Protein AF-A0A968MSL9-F1 (afdb_monomer_lite)

Secondary structure (DSSP, 8-state):
--TTHHHHHHHHHHHHS-----------------------SPPPEEE-TTS--EEESS----TT---HHHHHHHHHH-

Foldseek 3Di:
DDPVVVVVVVVVVAVVVDDDDPDDDDPPPPPPPPPPPVDPLDFDWDDPPPPRDIDGPDDDDCPPPPDVVVVVVRVVSD

Radius of gyration: 22.12 Å; chains: 1; bounding box: 38×30×58 Å

Sequence (78 aa):
MNTNDRRKFLKTGLLAAGIIPVIGSELKSSGPLTTIKKADNDFVYRTLGKTGLKVPVISMGAGDTTNPKLVEAAWTRA

Structure (mmCIF, N/CA/C/O backbone):
data_AF-A0A968MSL9-F1
#
_entry.id   AF-A0A968MSL9-F1
#
loop_
_atom_site.group_PDB
_atom_site.id
_atom_site.type_symbol
_atom_site.label_atom_id
_atom_site.label_alt_id
_atom_site.label_comp_id
_atom_site.label_asym_id
_atom_site.label_entity_id
_atom_site.label_seq_id
_atom_site.pdbx_PDB_ins_code
_atom_site.Cartn_x
_atom_site.Cartn_y
_atom_site.Cartn_z
_atom_site.occupancy
_atom_site.B_iso_or_equiv
_atom_site.auth_seq_id
_atom_site.auth_comp_id
_atom_site.auth_asym_id
_atom_site.auth_atom_id
_atom_site.pdbx_PDB_model_num
ATOM 1 N N . MET A 1 1 ? 25.037 2.215 25.219 1.00 44.03 1 MET A N 1
ATOM 2 C CA . MET A 1 1 ? 23.701 2.523 25.784 1.00 44.03 1 MET A CA 1
ATOM 3 C C . MET A 1 1 ? 22.920 1.226 25.913 1.00 44.03 1 MET A C 1
ATOM 5 O O . MET A 1 1 ? 22.621 0.599 24.903 1.00 44.03 1 MET A O 1
ATOM 9 N N . ASN A 1 2 ? 22.693 0.775 27.147 1.00 50.97 2 ASN A N 1
ATOM 10 C CA . ASN A 1 2 ? 22.150 -0.549 27.444 1.00 50.97 2 ASN A CA 1
ATOM 11 C C . ASN A 1 2 ? 20.652 -0.625 27.102 1.00 50.97 2 ASN A C 1
ATOM 13 O O . ASN A 1 2 ? 19.847 0.210 27.503 1.00 50.97 2 ASN A O 1
ATOM 17 N N . THR A 1 3 ? 20.245 -1.665 26.375 1.00 61.53 3 THR A N 1
ATOM 18 C CA . THR A 1 3 ? 18.842 -1.925 25.985 1.00 61.53 3 THR A CA 1
ATOM 19 C C . THR A 1 3 ? 17.928 -2.252 27.177 1.00 61.53 3 THR A C 1
ATOM 21 O O . THR A 1 3 ? 16.702 -2.245 27.045 1.00 61.53 3 THR A O 1
ATOM 24 N N . ASN A 1 4 ? 18.519 -2.484 28.353 1.00 62.31 4 ASN A N 1
ATOM 25 C CA . ASN A 1 4 ? 17.838 -2.785 29.612 1.00 62.31 4 ASN A CA 1
ATOM 26 C C . ASN A 1 4 ? 17.181 -1.557 30.275 1.00 62.31 4 ASN A C 1
ATOM 28 O O . ASN A 1 4 ? 16.268 -1.729 31.086 1.00 62.31 4 ASN A O 1
ATOM 32 N N . ASP A 1 5 ? 17.561 -0.332 29.896 1.00 72.50 5 ASP A N 1
ATOM 33 C CA . ASP A 1 5 ? 17.059 0.893 30.540 1.00 72.50 5 ASP A CA 1
ATOM 34 C C . ASP A 1 5 ? 15.645 1.279 30.076 1.00 72.50 5 ASP A C 1
ATOM 36 O O . ASP A 1 5 ? 14.835 1.767 30.864 1.00 72.50 5 ASP A O 1
ATOM 40 N N . ARG A 1 6 ? 15.275 0.947 28.830 1.00 78.31 6 ARG A N 1
ATOM 41 C CA . ARG A 1 6 ? 13.934 1.245 28.284 1.00 78.31 6 ARG A CA 1
ATOM 42 C C . ARG A 1 6 ? 12.823 0.482 29.002 1.00 78.31 6 ARG A C 1
ATOM 44 O O . ARG A 1 6 ? 11.746 1.021 29.231 1.00 78.31 6 ARG A O 1
ATOM 51 N N . ARG A 1 7 ? 13.076 -0.778 29.381 1.00 77.94 7 ARG A N 1
ATOM 52 C CA . ARG A 1 7 ? 12.100 -1.592 30.128 1.00 77.94 7 ARG A CA 1
ATOM 53 C C . ARG A 1 7 ? 11.883 -1.063 31.539 1.00 77.94 7 ARG A C 1
ATOM 55 O O . ARG A 1 7 ? 10.754 -1.102 32.014 1.00 77.94 7 ARG A O 1
ATOM 62 N N . LYS A 1 8 ? 12.935 -0.570 32.198 1.00 75.06 8 LYS A N 1
ATOM 63 C CA . LYS A 1 8 ? 12.802 0.093 33.500 1.00 75.06 8 LYS A CA 1
ATOM 64 C C . LYS A 1 8 ? 12.004 1.388 33.361 1.00 75.06 8 LYS A C 1
ATOM 66 O O . LYS A 1 8 ? 11.043 1.562 34.094 1.00 75.06 8 LYS A O 1
ATOM 71 N N . PHE A 1 9 ? 12.314 2.211 32.359 1.00 79.62 9 PHE A N 1
ATOM 72 C CA . PHE A 1 9 ? 11.580 3.445 32.071 1.00 79.62 9 PHE A CA 1
ATOM 73 C C . PHE A 1 9 ? 10.078 3.212 31.833 1.00 79.62 9 PHE A C 1
ATOM 75 O O . PHE A 1 9 ? 9.251 3.875 32.451 1.00 79.62 9 PHE A O 1
ATOM 82 N N . LEU A 1 10 ? 9.715 2.218 31.013 1.00 78.25 10 LEU A N 1
ATOM 83 C CA . LEU A 1 10 ? 8.312 1.871 30.744 1.00 78.25 10 LEU A CA 1
ATOM 84 C C . LEU A 1 10 ? 7.577 1.356 31.991 1.00 78.25 10 LEU A C 1
ATOM 86 O O . LEU A 1 10 ? 6.425 1.716 32.212 1.00 78.25 10 LEU A O 1
ATOM 90 N N . LYS A 1 11 ? 8.238 0.545 32.826 1.00 70.88 11 LYS A N 1
ATOM 91 C CA . LYS A 1 11 ? 7.660 0.061 34.090 1.00 70.88 11 LYS A CA 1
ATOM 92 C C . LYS A 1 11 ? 7.449 1.197 35.092 1.00 70.88 11 LYS A C 1
ATOM 94 O O . LYS A 1 11 ? 6.399 1.257 35.722 1.00 70.88 11 LYS A O 1
ATOM 99 N N . THR A 1 12 ? 8.417 2.103 35.215 1.00 72.19 12 THR A N 1
ATOM 100 C CA . THR A 1 12 ? 8.323 3.259 36.115 1.00 72.19 12 THR A CA 1
ATOM 101 C C . THR A 1 12 ? 7.269 4.260 35.635 1.00 72.19 12 THR A C 1
ATOM 103 O O . THR A 1 12 ? 6.493 4.754 36.447 1.00 72.19 12 THR A O 1
ATOM 106 N N . GLY A 1 13 ? 7.176 4.513 34.324 1.00 66.50 13 GLY A N 1
ATOM 107 C CA . GLY A 1 13 ? 6.148 5.386 33.746 1.00 66.50 13 GLY A CA 1
ATOM 108 C C . GLY A 1 13 ? 4.725 4.841 33.915 1.00 66.50 13 GLY A C 1
ATOM 109 O O . GLY A 1 13 ? 3.813 5.605 34.217 1.00 66.50 13 GLY A O 1
ATOM 110 N N . LEU A 1 14 ? 4.538 3.520 33.801 1.00 63.06 14 LEU A N 1
ATOM 111 C CA . LEU A 1 14 ? 3.237 2.873 34.005 1.00 63.06 14 LEU A CA 1
ATOM 112 C C . LEU A 1 14 ? 2.782 2.896 35.476 1.00 63.06 14 LEU A C 1
ATOM 114 O O . LEU A 1 14 ? 1.590 2.987 35.745 1.00 63.06 14 LEU A O 1
ATOM 118 N N . LEU A 1 15 ? 3.720 2.854 36.429 1.00 61.69 15 LEU A N 1
ATOM 119 C CA . LEU A 1 15 ? 3.429 2.977 37.864 1.00 61.69 15 LEU A CA 1
ATOM 120 C C . LEU A 1 15 ? 3.065 4.410 38.287 1.00 61.69 15 LEU A C 1
ATOM 122 O O . LEU A 1 15 ? 2.304 4.582 39.235 1.00 61.69 15 LEU A O 1
ATOM 126 N N . ALA A 1 16 ? 3.581 5.430 37.593 1.00 60.28 16 ALA A N 1
ATOM 127 C CA . ALA A 1 16 ? 3.288 6.835 37.889 1.00 60.28 16 ALA A CA 1
ATOM 128 C C . ALA A 1 16 ? 1.892 7.280 37.403 1.00 60.28 16 ALA A C 1
ATOM 130 O O . ALA A 1 16 ? 1.289 8.165 38.002 1.00 60.28 16 ALA A O 1
ATOM 131 N N . ALA A 1 17 ? 1.349 6.644 36.359 1.00 60.94 17 ALA A N 1
ATOM 132 C CA . ALA A 1 17 ? 0.005 6.898 35.825 1.00 60.94 17 ALA A CA 1
ATOM 133 C C . ALA A 1 17 ? -1.050 5.984 36.480 1.00 60.94 17 ALA A C 1
ATOM 135 O O . ALA A 1 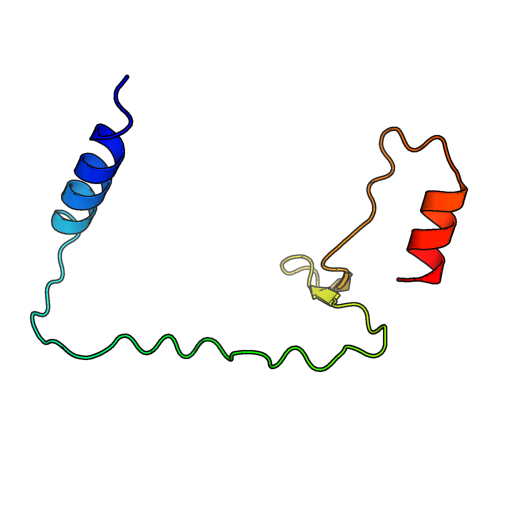17 ? -1.811 5.299 35.797 1.00 60.94 17 ALA A O 1
ATOM 136 N N . GLY A 1 18 ? -1.023 5.910 37.812 1.00 57.19 18 GLY A N 1
ATOM 137 C CA . GLY A 1 18 ? -1.727 4.899 38.591 1.00 57.19 18 GLY A CA 1
ATOM 138 C C . GLY A 1 18 ? -3.214 4.752 38.275 1.00 57.19 18 GLY A C 1
ATOM 139 O O . GLY A 1 18 ? -3.945 5.729 38.337 1.00 57.19 18 GLY A O 1
ATOM 140 N N . ILE A 1 19 ? -3.640 3.504 38.047 1.00 49.50 19 ILE A N 1
ATOM 141 C CA . ILE A 1 19 ? -4.781 2.854 38.712 1.00 49.50 19 ILE A CA 1
ATOM 142 C C . ILE A 1 19 ? -4.426 1.362 38.810 1.00 49.50 19 ILE A C 1
ATOM 144 O O . ILE A 1 19 ? -4.416 0.643 37.814 1.00 49.50 19 ILE A O 1
ATOM 148 N N . ILE A 1 20 ? -4.109 0.895 40.016 1.00 54.66 20 ILE A N 1
ATOM 149 C CA . ILE A 1 20 ? -4.062 -0.533 40.339 1.00 54.66 20 ILE A CA 1
ATOM 150 C C . ILE A 1 20 ? -5.482 -0.952 40.736 1.00 54.66 20 ILE A C 1
ATOM 152 O O . ILE A 1 20 ? -6.010 -0.408 41.705 1.00 54.66 20 ILE A O 1
ATOM 156 N N . PRO A 1 21 ? -6.049 -1.986 40.099 1.00 50.78 21 PRO A N 1
ATOM 157 C CA . PRO A 1 21 ? -6.822 -2.972 40.826 1.00 50.78 21 PRO A CA 1
ATOM 158 C C . PRO A 1 21 ? -6.054 -4.298 40.810 1.00 50.78 21 PRO A C 1
ATOM 160 O O . PRO A 1 21 ? -5.862 -4.933 39.775 1.00 50.78 21 PRO A O 1
ATOM 163 N N . VAL A 1 22 ? -5.593 -4.710 41.990 1.00 64.62 22 VAL A N 1
ATOM 164 C CA . VAL A 1 22 ? -5.143 -6.076 42.264 1.00 64.62 22 VAL A CA 1
ATOM 165 C C . VAL A 1 22 ? -6.384 -6.960 42.270 1.00 64.62 22 VAL A C 1
ATOM 167 O O . VAL A 1 22 ? -6.989 -7.082 43.323 1.00 64.62 22 VAL A O 1
ATOM 170 N N . ILE A 1 23 ? -6.775 -7.560 41.142 1.00 51.06 23 ILE A N 1
ATOM 171 C CA . ILE A 1 23 ? -7.564 -8.806 41.116 1.00 51.06 23 ILE A CA 1
ATOM 172 C C . ILE A 1 23 ? -7.193 -9.566 39.840 1.00 51.06 23 ILE A C 1
ATOM 174 O O . ILE A 1 23 ? -7.342 -9.064 38.728 1.00 51.06 23 ILE A O 1
ATOM 178 N N . GLY A 1 24 ? -6.643 -10.766 40.013 1.00 53.44 24 GLY A N 1
ATOM 179 C CA . GLY A 1 24 ? -6.298 -11.649 38.913 1.00 53.44 24 GLY A CA 1
ATOM 180 C C . GLY A 1 24 ? -7.536 -12.204 38.219 1.00 53.44 24 GLY A C 1
ATOM 181 O O . GLY A 1 24 ? -8.462 -12.650 38.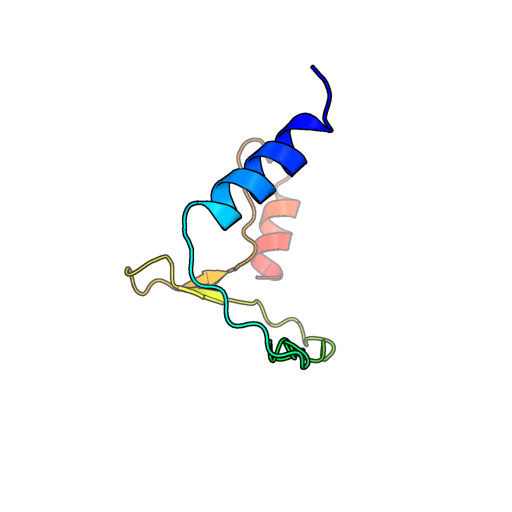878 1.00 53.44 24 GLY A O 1
ATOM 182 N N . SER A 1 25 ? -7.498 -12.213 36.893 1.00 47.12 25 SER A N 1
ATOM 183 C CA . SER A 1 25 ? -7.976 -13.300 36.033 1.00 47.12 25 SER A CA 1
ATOM 184 C C . SER A 1 25 ? -7.893 -12.808 34.594 1.00 47.12 25 SER A C 1
ATOM 186 O O . SER A 1 25 ? -8.565 -11.849 34.230 1.00 47.12 25 SER A O 1
ATOM 188 N N . GLU A 1 26 ? -7.031 -13.455 33.814 1.00 50.09 26 GLU A N 1
ATOM 189 C CA . GLU A 1 26 ? -7.141 -13.611 32.363 1.00 50.09 26 GLU A CA 1
ATOM 190 C C . GLU A 1 26 ? -7.709 -12.407 31.594 1.00 50.09 26 GLU A C 1
ATOM 192 O O . GLU A 1 26 ? -8.899 -12.335 31.286 1.00 50.09 26 GLU A O 1
ATOM 197 N N . LEU A 1 27 ? -6.818 -11.516 31.149 1.00 46.03 27 LEU A N 1
ATOM 198 C CA . LEU A 1 27 ? -7.065 -10.731 29.941 1.00 46.03 27 LEU A CA 1
ATOM 199 C C . LEU A 1 27 ? -7.137 -11.709 28.761 1.00 46.03 27 LEU A C 1
ATOM 201 O O . LEU A 1 27 ? -6.171 -11.909 28.022 1.00 46.03 27 LEU A O 1
ATOM 205 N N . LYS A 1 28 ? -8.293 -12.360 28.605 1.00 48.31 28 LYS A N 1
ATOM 206 C CA . LYS A 1 28 ? -8.702 -12.981 27.353 1.00 48.31 28 LYS A CA 1
ATOM 207 C C . LYS A 1 28 ? -8.753 -11.850 26.342 1.00 48.31 28 LYS A C 1
ATOM 209 O O . LYS A 1 28 ? -9.701 -11.073 26.303 1.00 48.31 28 LYS A O 1
ATOM 214 N N . SER A 1 29 ? -7.684 -11.742 25.562 1.00 42.09 29 SER A N 1
ATOM 215 C CA . SER A 1 29 ? -7.671 -10.996 24.317 1.00 42.09 29 SER A CA 1
ATOM 216 C C . SER A 1 29 ? -8.736 -11.616 23.416 1.00 42.09 29 SER A C 1
ATOM 218 O O . SER A 1 29 ? -8.476 -12.554 22.669 1.00 42.09 29 SER A O 1
ATOM 220 N N . SER A 1 30 ? -9.963 -11.119 23.522 1.00 46.69 30 SER A N 1
ATOM 221 C CA . SER A 1 30 ? -11.024 -11.301 22.539 1.00 46.69 30 SER A CA 1
ATOM 222 C C . SER A 1 30 ? -10.779 -10.358 21.360 1.00 46.69 30 SER A C 1
ATOM 224 O O . SER A 1 30 ? -11.657 -9.626 20.917 1.00 46.69 30 SER A O 1
ATOM 226 N N . GLY A 1 31 ? -9.560 -10.377 20.818 1.00 47.88 31 GLY A N 1
ATOM 227 C CA . GLY A 1 31 ? -9.407 -10.084 19.405 1.00 47.88 31 GLY A CA 1
ATOM 228 C C . GLY A 1 31 ? -10.042 -11.259 18.665 1.00 47.88 31 GLY A C 1
ATOM 229 O O . GLY A 1 31 ? -9.714 -12.399 19.003 1.00 47.88 31 GLY A O 1
ATOM 230 N N . PRO A 1 32 ? -10.963 -11.053 17.710 1.00 45.84 32 PRO A N 1
ATOM 231 C CA . PRO A 1 32 ? -11.408 -12.161 16.888 1.00 45.84 32 PRO A CA 1
ATOM 232 C C . PRO A 1 32 ? -10.158 -12.766 16.246 1.00 45.84 32 PRO A C 1
ATOM 234 O O . PRO A 1 32 ? -9.497 -12.114 15.437 1.00 45.84 32 PRO A O 1
ATOM 237 N N . LEU A 1 33 ? -9.815 -14.005 16.621 1.00 48.47 33 LEU A N 1
ATOM 238 C CA . LEU A 1 33 ? -9.007 -14.854 15.763 1.00 48.47 33 LEU A CA 1
ATOM 239 C C . LEU A 1 33 ? -9.862 -15.052 14.520 1.00 48.47 33 LEU A C 1
ATOM 241 O O . LEU A 1 33 ? -10.694 -15.957 14.441 1.00 48.47 33 LEU A O 1
ATOM 245 N N . THR A 1 34 ? -9.694 -14.151 13.558 1.00 48.97 34 THR A N 1
ATOM 246 C CA . THR A 1 34 ? -10.070 -14.403 12.183 1.00 48.97 34 THR A CA 1
ATOM 247 C C . THR A 1 34 ? -9.313 -15.656 11.801 1.00 48.97 34 THR A C 1
ATOM 249 O O . THR A 1 34 ? -8.110 -15.626 11.544 1.00 48.97 34 THR A O 1
ATOM 252 N N . THR A 1 35 ? -10.028 -16.776 11.858 1.00 45.25 35 THR A N 1
ATOM 253 C CA . THR A 1 35 ? -9.690 -17.989 11.135 1.00 45.25 35 THR A CA 1
ATOM 254 C C . THR A 1 35 ? -9.220 -17.521 9.770 1.00 45.25 35 THR A C 1
ATOM 256 O O . THR A 1 35 ? -9.998 -16.889 9.051 1.00 45.25 35 THR A O 1
ATOM 259 N N . ILE A 1 36 ? -7.946 -17.752 9.446 1.00 50.88 36 ILE A N 1
ATOM 260 C CA . ILE A 1 36 ? -7.447 -17.572 8.088 1.00 50.88 36 ILE A CA 1
ATOM 261 C C . ILE A 1 36 ? -8.133 -18.675 7.285 1.00 50.88 36 ILE A C 1
ATOM 263 O O . ILE A 1 36 ? -7.585 -19.748 7.046 1.00 50.88 36 ILE A O 1
ATOM 267 N N . LYS A 1 37 ? -9.405 -18.442 6.945 1.00 47.22 37 LYS A N 1
ATOM 268 C CA . LYS A 1 37 ? -10.042 -19.095 5.818 1.00 47.22 37 LYS A CA 1
ATOM 269 C C . LYS A 1 37 ? -9.113 -18.781 4.663 1.00 47.22 37 LYS A C 1
ATOM 271 O O . LYS A 1 37 ? -8.765 -17.619 4.467 1.00 47.22 37 LYS A O 1
ATOM 276 N N . LYS A 1 38 ? -8.648 -19.827 3.987 1.00 47.38 38 LYS A N 1
ATOM 277 C CA . LYS A 1 38 ? -7.916 -19.725 2.731 1.00 47.38 38 LYS A CA 1
ATOM 278 C C . LYS A 1 38 ? -8.713 -18.757 1.857 1.00 47.38 38 LYS A C 1
ATOM 280 O O . LYS A 1 38 ? -9.818 -19.090 1.447 1.00 47.38 38 LYS A O 1
ATOM 285 N N . ALA A 1 39 ? -8.232 -17.520 1.767 1.00 50.97 39 ALA A N 1
ATOM 286 C CA . ALA A 1 39 ? -8.964 -16.449 1.128 1.00 50.97 39 ALA A CA 1
ATOM 287 C C . ALA A 1 39 ? -8.976 -16.778 -0.358 1.00 50.97 39 ALA A C 1
ATOM 289 O O . ALA A 1 39 ? -7.913 -16.911 -0.968 1.00 50.97 39 ALA A O 1
ATOM 290 N N . ASP A 1 40 ? -10.165 -16.959 -0.915 1.00 55.09 40 ASP A N 1
ATOM 291 C CA . ASP A 1 40 ? -10.371 -16.928 -2.354 1.00 55.09 40 ASP A CA 1
ATOM 292 C C . ASP A 1 40 ? -9.987 -15.534 -2.844 1.00 55.09 40 ASP A C 1
ATOM 294 O O . ASP A 1 40 ? -10.850 -14.680 -2.894 1.00 55.09 40 ASP A O 1
ATOM 298 N N . ASN A 1 41 ? -8.701 -15.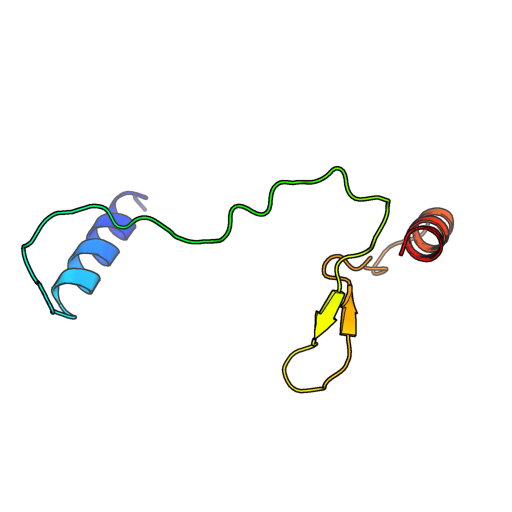281 -3.114 1.00 60.34 41 ASN A N 1
ATOM 299 C CA . ASN A 1 41 ? -8.125 -14.107 -3.798 1.00 60.34 41 ASN A CA 1
ATOM 300 C C . ASN A 1 41 ? -8.665 -12.699 -3.439 1.00 60.34 41 ASN A C 1
ATOM 302 O O . ASN A 1 41 ? -8.345 -11.744 -4.138 1.00 60.34 41 ASN A O 1
ATOM 306 N N . ASP A 1 42 ? -9.451 -12.540 -2.377 1.00 71.38 42 ASP A N 1
ATOM 307 C CA . ASP A 1 42 ? -10.224 -11.326 -2.152 1.00 71.38 42 ASP A CA 1
ATOM 308 C C . ASP A 1 42 ? -9.333 -10.303 -1.449 1.00 71.38 42 ASP A C 1
ATOM 310 O O . ASP A 1 42 ? -8.816 -10.538 -0.347 1.00 71.38 42 ASP A O 1
ATOM 314 N N . PHE A 1 43 ? -9.094 -9.175 -2.112 1.00 80.44 43 PHE A N 1
ATOM 315 C CA . PHE A 1 43 ? -8.257 -8.116 -1.569 1.00 80.44 43 PHE A CA 1
ATOM 316 C C . PHE A 1 43 ? -8.900 -7.508 -0.321 1.00 80.44 43 PHE A C 1
ATOM 318 O O . PHE A 1 43 ? -10.091 -7.203 -0.271 1.00 80.44 43 PHE A O 1
ATOM 325 N N . VAL A 1 44 ? -8.094 -7.295 0.721 1.00 89.00 44 VAL A N 1
ATOM 326 C CA . VAL A 1 44 ? -8.567 -6.642 1.945 1.00 89.00 44 VAL A CA 1
ATOM 327 C C . VAL A 1 44 ? -8.479 -5.132 1.763 1.00 89.00 44 VAL A C 1
ATOM 329 O O . VAL A 1 44 ? -7.387 -4.586 1.606 1.00 89.00 44 VAL A O 1
ATOM 332 N N . TYR A 1 45 ? -9.620 -4.451 1.859 1.00 91.75 45 TYR A N 1
ATOM 333 C CA . TYR A 1 45 ? -9.727 -2.996 1.735 1.00 91.75 45 TYR A CA 1
ATOM 334 C C . TYR A 1 45 ? -9.992 -2.311 3.083 1.00 91.75 45 TYR A C 1
ATOM 336 O O . TYR A 1 45 ? -10.659 -2.861 3.964 1.00 91.75 45 TYR A O 1
ATOM 344 N N . ARG A 1 46 ? -9.508 -1.074 3.243 1.00 93.12 46 ARG A N 1
ATOM 345 C CA . ARG A 1 46 ? -9.787 -0.197 4.391 1.00 93.12 46 ARG A CA 1
ATOM 346 C C . ARG A 1 46 ? -10.040 1.242 3.972 1.00 93.12 46 ARG A C 1
ATOM 348 O O . ARG A 1 46 ? -9.544 1.703 2.954 1.00 93.12 46 ARG A O 1
ATOM 355 N N . THR A 1 47 ? -10.802 1.962 4.788 1.00 95.69 47 THR A N 1
ATOM 356 C CA . THR A 1 47 ? -11.068 3.384 4.569 1.00 95.69 47 THR A CA 1
ATOM 357 C C . THR A 1 47 ? -9.823 4.221 4.863 1.00 95.69 47 THR A C 1
ATOM 359 O O . THR A 1 47 ? -9.214 4.094 5.927 1.00 95.69 47 THR A O 1
ATOM 362 N N . LEU A 1 48 ? -9.463 5.105 3.937 1.00 95.38 48 LEU A N 1
ATOM 363 C CA . LEU A 1 48 ? -8.373 6.058 4.070 1.00 95.38 48 LEU A CA 1
ATOM 364 C C . LEU A 1 48 ? -8.784 7.167 5.049 1.00 95.38 48 LEU A C 1
ATOM 366 O O . LEU A 1 48 ? -9.418 8.160 4.681 1.00 95.38 48 LEU A O 1
ATOM 370 N N . GLY A 1 49 ? -8.457 6.981 6.326 1.00 93.56 49 GLY A N 1
ATOM 371 C CA . GLY A 1 49 ? -8.814 7.924 7.384 1.00 93.56 49 GLY A CA 1
ATOM 372 C C . GLY A 1 49 ? -10.326 8.180 7.438 1.00 93.56 49 GLY A C 1
ATOM 373 O O . GLY A 1 49 ? -11.122 7.245 7.458 1.00 93.56 49 GLY A O 1
ATOM 374 N N . LYS A 1 50 ? -10.725 9.457 7.443 1.00 95.69 50 LYS A N 1
ATOM 375 C CA . LYS A 1 50 ? -12.138 9.891 7.451 1.00 95.69 50 LYS A CA 1
ATOM 376 C C . LYS A 1 50 ? -12.682 10.240 6.058 1.00 95.69 50 LYS A C 1
ATOM 378 O O . LYS A 1 50 ? -13.779 10.770 5.954 1.00 95.69 50 LYS A O 1
ATOM 383 N N . THR A 1 51 ? -11.919 9.974 4.996 1.00 96.69 51 THR A N 1
ATOM 384 C CA . THR A 1 51 ? -12.259 10.423 3.631 1.00 96.69 51 THR A CA 1
ATOM 385 C C . THR A 1 51 ? -13.363 9.598 2.969 1.00 96.69 51 THR A C 1
ATOM 387 O O . THR A 1 51 ? -13.944 10.034 1.985 1.00 96.69 51 THR A O 1
ATOM 390 N N . GLY A 1 52 ? -13.638 8.391 3.474 1.00 94.38 52 GLY A N 1
ATOM 391 C CA . GLY A 1 52 ? -14.576 7.451 2.853 1.00 94.38 52 GLY A CA 1
ATOM 392 C C . GLY A 1 52 ? -13.991 6.655 1.678 1.00 94.38 52 GLY A C 1
ATOM 393 O O . GLY A 1 52 ? -14.606 5.679 1.254 1.00 94.38 52 GLY A O 1
ATOM 394 N N . LEU A 1 53 ? -12.792 6.996 1.193 1.00 95.12 53 LEU A N 1
ATOM 395 C CA . LEU A 1 53 ? -12.129 6.262 0.116 1.00 95.12 53 LEU A CA 1
ATOM 396 C C . LEU A 1 53 ? -11.628 4.908 0.623 1.00 95.12 53 LEU A C 1
ATOM 398 O O . LEU A 1 53 ? -10.892 4.860 1.606 1.00 95.12 53 LEU A O 1
ATOM 402 N N . LYS A 1 54 ? -11.989 3.809 -0.043 1.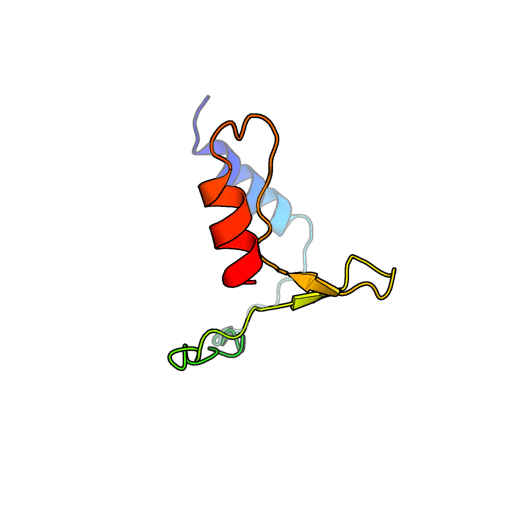00 93.00 54 LYS A N 1
ATOM 403 C CA . LYS A 1 54 ? -11.454 2.481 0.277 1.00 93.00 54 LYS A CA 1
ATOM 404 C C . LYS A 1 54 ? -10.176 2.230 -0.515 1.00 93.00 54 LYS A C 1
ATOM 406 O O . LYS A 1 54 ? -10.172 2.351 -1.733 1.00 93.00 54 LYS A O 1
ATOM 411 N N . VAL A 1 55 ? -9.114 1.862 0.184 1.00 92.56 55 VAL A N 1
ATOM 412 C CA . VAL A 1 55 ? -7.807 1.514 -0.378 1.00 92.56 55 VAL A CA 1
ATOM 413 C C . VAL A 1 55 ? -7.423 0.102 0.058 1.00 92.56 55 VAL A C 1
ATOM 415 O O . VAL A 1 55 ? -7.807 -0.308 1.161 1.00 92.56 55 VAL A O 1
ATOM 418 N N . PRO A 1 56 ? -6.704 -0.669 -0.773 1.00 91.94 56 PRO A N 1
ATOM 419 C CA . PRO A 1 56 ? -6.207 -1.968 -0.350 1.00 91.94 56 PRO A CA 1
ATOM 420 C C . PRO A 1 56 ? -5.238 -1.786 0.823 1.00 91.94 56 PRO A C 1
ATOM 422 O O . PRO A 1 56 ? -4.506 -0.800 0.909 1.00 91.94 56 PRO A O 1
ATOM 425 N N . VAL A 1 57 ? -5.247 -2.732 1.760 1.00 91.50 57 VAL A N 1
ATOM 426 C CA . VAL A 1 57 ? -4.350 -2.704 2.929 1.00 91.50 57 VAL A CA 1
ATOM 427 C C . VAL A 1 57 ? -2.886 -2.836 2.501 1.00 91.50 57 VAL A C 1
ATOM 429 O O . VAL A 1 57 ? -2.002 -2.294 3.161 1.00 91.50 57 VAL A O 1
ATOM 432 N N . ILE A 1 58 ? -2.638 -3.537 1.393 1.00 89.69 58 ILE A N 1
ATOM 433 C CA . ILE A 1 58 ? -1.323 -3.694 0.777 1.00 89.69 58 ILE A CA 1
ATOM 434 C C . ILE A 1 58 ? -1.379 -3.028 -0.597 1.00 89.69 58 ILE A C 1
ATOM 436 O O . ILE A 1 58 ? -2.078 -3.500 -1.489 1.00 89.69 58 ILE A O 1
ATOM 440 N N . SER A 1 59 ? -0.626 -1.944 -0.758 1.00 88.06 59 SER A N 1
ATOM 441 C CA . SER A 1 59 ? -0.499 -1.207 -2.018 1.00 88.06 59 SER A CA 1
ATOM 442 C C . SER A 1 59 ? 0.891 -1.410 -2.603 1.00 88.06 59 SER A C 1
ATOM 444 O O . SER A 1 59 ? 1.869 -1.484 -1.855 1.00 88.06 59 SER A O 1
ATOM 446 N N . MET A 1 60 ? 1.006 -1.443 -3.933 1.00 90.62 60 MET A N 1
ATOM 447 C CA . MET A 1 60 ? 2.321 -1.433 -4.566 1.00 90.62 60 MET A CA 1
ATOM 448 C C . MET A 1 60 ? 2.854 -0.004 -4.712 1.00 90.62 60 MET A C 1
ATOM 450 O O . MET A 1 60 ? 2.193 0.860 -5.283 1.00 90.62 60 MET A O 1
ATOM 454 N N . GLY A 1 61 ? 4.065 0.239 -4.208 1.00 89.25 61 GLY A N 1
ATOM 455 C CA . GLY A 1 61 ? 4.809 1.473 -4.459 1.00 89.25 61 GLY A CA 1
ATOM 456 C C . GLY A 1 61 ? 5.595 1.382 -5.767 1.00 89.25 61 GLY A C 1
ATOM 457 O O . GLY A 1 61 ? 6.199 0.352 -6.044 1.00 89.25 61 GLY A O 1
ATOM 458 N N . ALA A 1 62 ? 5.609 2.460 -6.553 1.00 87.44 62 ALA A N 1
ATOM 459 C CA . ALA A 1 62 ? 6.248 2.488 -7.874 1.00 87.44 62 ALA A CA 1
ATOM 460 C C . ALA A 1 62 ? 7.599 3.229 -7.920 1.00 87.44 62 ALA A C 1
ATOM 462 O O . ALA A 1 62 ? 8.176 3.312 -8.996 1.00 87.44 62 ALA A O 1
ATOM 463 N N . GLY A 1 63 ? 8.103 3.736 -6.783 1.00 86.31 63 GLY A N 1
ATOM 464 C CA . GLY A 1 63 ? 9.222 4.696 -6.692 1.00 86.31 63 GLY A CA 1
ATOM 465 C C . GLY A 1 63 ? 10.356 4.489 -7.704 1.00 86.31 63 GLY A C 1
ATOM 466 O O . GLY A 1 63 ? 10.575 5.361 -8.532 1.00 86.31 63 GLY A O 1
ATOM 467 N N . ASP A 1 64 ? 10.985 3.310 -7.692 1.00 87.56 64 ASP A N 1
ATOM 468 C CA . ASP A 1 64 ? 12.041 2.915 -8.643 1.00 87.56 64 ASP A CA 1
ATOM 469 C C . ASP A 1 64 ? 11.667 1.644 -9.429 1.00 87.56 64 ASP A C 1
ATOM 471 O O . ASP A 1 64 ? 12.518 0.831 -9.804 1.00 87.56 64 ASP A O 1
ATOM 475 N N . THR A 1 65 ? 10.372 1.401 -9.646 1.00 87.50 65 THR A N 1
ATOM 476 C CA . THR A 1 65 ? 9.932 0.189 -10.352 1.00 87.50 65 THR A CA 1
ATOM 477 C C . THR A 1 65 ? 10.173 0.337 -11.850 1.00 87.50 65 THR A C 1
ATOM 479 O 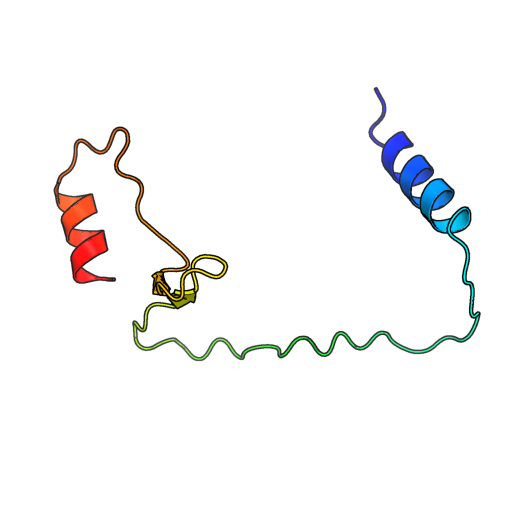O . THR A 1 65 ? 9.381 0.937 -12.568 1.00 87.50 65 THR A O 1
ATOM 482 N N . THR A 1 66 ? 11.262 -0.251 -12.336 1.00 90.44 66 THR A N 1
ATOM 483 C CA . THR A 1 66 ? 11.628 -0.256 -13.763 1.00 90.44 66 THR A CA 1
ATOM 484 C C . THR A 1 66 ? 11.001 -1.408 -14.547 1.00 90.44 66 THR A C 1
ATOM 486 O O . THR A 1 66 ? 10.968 -1.377 -15.775 1.00 90.44 66 THR A O 1
ATOM 489 N N . ASN A 1 67 ? 10.488 -2.432 -13.856 1.00 92.50 67 ASN A N 1
ATOM 490 C CA . ASN A 1 67 ? 9.859 -3.585 -14.490 1.00 92.50 67 ASN A CA 1
ATOM 491 C C . ASN A 1 67 ? 8.328 -3.413 -14.562 1.00 92.50 67 ASN A C 1
ATOM 493 O O . ASN A 1 67 ? 7.659 -3.539 -13.531 1.00 92.50 67 ASN A O 1
ATOM 497 N N . PRO A 1 68 ? 7.743 -3.215 -15.759 1.00 91.12 68 PRO A N 1
ATOM 498 C CA . PRO A 1 68 ? 6.303 -3.004 -15.910 1.00 91.12 68 PRO A CA 1
ATOM 499 C C . PRO A 1 68 ? 5.471 -4.229 -15.507 1.00 91.12 68 PRO A C 1
ATOM 501 O O . PRO A 1 68 ? 4.331 -4.080 -15.072 1.00 91.12 68 PRO A O 1
ATOM 504 N N . LYS A 1 69 ? 6.047 -5.438 -15.563 1.00 92.88 69 LYS A N 1
ATOM 505 C CA . LYS A 1 69 ? 5.343 -6.674 -15.185 1.00 92.88 69 LYS A CA 1
ATOM 506 C C . LYS A 1 69 ? 4.961 -6.708 -13.710 1.00 92.88 69 LYS A C 1
ATOM 508 O O . LYS A 1 69 ? 4.007 -7.385 -13.342 1.00 92.88 69 LYS A O 1
ATOM 513 N N . LEU A 1 70 ? 5.695 -5.993 -12.856 1.00 90.88 70 LEU A N 1
ATOM 514 C CA . LEU A 1 70 ? 5.332 -5.872 -11.445 1.00 90.88 70 LEU A CA 1
ATOM 515 C C . LEU A 1 70 ? 4.044 -5.058 -11.295 1.00 90.88 70 LEU A C 1
ATOM 517 O O . LEU A 1 70 ? 3.160 -5.454 -10.540 1.00 90.88 70 LEU A O 1
ATOM 521 N N . VAL A 1 71 ? 3.915 -3.959 -12.047 1.00 90.12 71 VAL A N 1
ATOM 522 C CA . VAL A 1 71 ? 2.716 -3.101 -12.055 1.00 90.12 71 VAL A CA 1
ATOM 523 C C . VAL A 1 71 ? 1.513 -3.871 -12.572 1.00 90.12 71 VAL A C 1
ATOM 525 O O . VAL A 1 71 ? 0.461 -3.872 -11.937 1.00 90.12 71 VAL A O 1
ATOM 528 N N . GLU A 1 72 ? 1.699 -4.608 -13.661 1.00 91.12 72 GLU 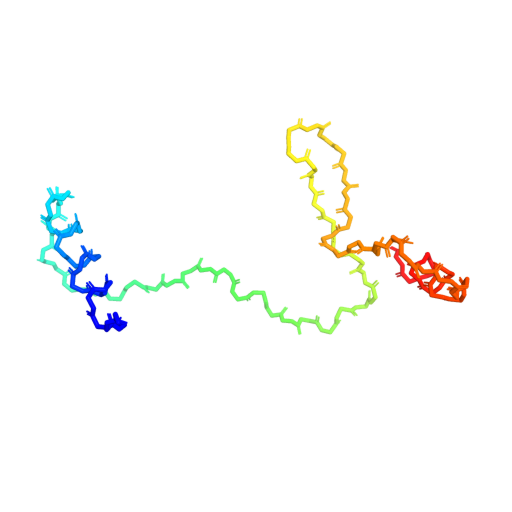A N 1
ATOM 529 C CA . GLU A 1 72 ? 0.672 -5.477 -14.230 1.00 91.12 72 GLU A CA 1
ATOM 530 C C . GLU A 1 72 ? 0.237 -6.580 -13.254 1.00 91.12 72 GLU A C 1
ATOM 532 O O . GLU A 1 72 ? -0.957 -6.840 -13.094 1.00 91.12 72 GLU A O 1
ATOM 537 N N . ALA A 1 73 ? 1.188 -7.201 -12.553 1.00 90.44 73 ALA A N 1
ATOM 538 C CA . ALA A 1 73 ? 0.888 -8.227 -11.563 1.00 90.44 73 ALA A CA 1
ATOM 539 C C . ALA A 1 73 ? 0.127 -7.665 -10.357 1.00 90.44 73 ALA A C 1
ATOM 541 O O . ALA A 1 73 ? -0.771 -8.343 -9.859 1.00 90.44 73 ALA A O 1
ATOM 542 N N . ALA A 1 74 ? 0.463 -6.455 -9.902 1.00 89.31 74 ALA A N 1
ATOM 543 C CA . ALA A 1 74 ? -0.265 -5.784 -8.832 1.00 89.31 74 ALA A CA 1
ATOM 544 C C . ALA A 1 74 ? -1.682 -5.404 -9.270 1.00 89.31 74 ALA A C 1
ATOM 546 O O . ALA A 1 74 ? -2.615 -5.624 -8.513 1.00 89.31 74 ALA A O 1
ATOM 547 N N . TRP A 1 75 ? -1.850 -4.902 -10.495 1.00 87.75 75 TRP A N 1
ATOM 548 C CA . TRP A 1 75 ? -3.159 -4.546 -11.044 1.00 87.75 75 TRP A CA 1
ATOM 549 C C . TRP A 1 75 ? -4.067 -5.757 -11.262 1.00 87.75 75 TRP A C 1
ATOM 551 O O . TRP A 1 75 ? -5.233 -5.728 -10.907 1.00 87.75 75 TRP A O 1
ATOM 561 N N . THR A 1 76 ? -3.532 -6.832 -11.840 1.00 86.94 76 THR A N 1
ATOM 562 C CA . THR A 1 76 ? -4.322 -8.033 -12.167 1.00 86.94 76 THR A CA 1
ATOM 563 C C . THR A 1 76 ? -4.726 -8.805 -10.919 1.00 86.94 76 THR A C 1
ATOM 565 O O . THR A 1 76 ? -5.689 -9.567 -10.945 1.00 86.94 76 THR A O 1
ATOM 568 N N . ARG A 1 77 ? -3.936 -8.678 -9.846 1.00 73.81 77 ARG A N 1
ATOM 569 C CA . ARG A 1 77 ? -4.205 -9.380 -8.597 1.00 73.81 77 ARG A CA 1
ATOM 570 C C . ARG A 1 77 ? -5.036 -8.553 -7.622 1.00 73.81 77 ARG A C 1
ATOM 572 O O . ARG A 1 77 ? -5.722 -9.212 -6.860 1.00 73.81 77 ARG A O 1
ATOM 579 N N . ALA A 1 78 ? -4.970 -7.215 -7.648 1.00 65.38 78 ALA A N 1
ATOM 580 C CA . ALA A 1 78 ? -5.733 -6.303 -6.777 1.00 65.38 78 ALA A CA 1
ATOM 581 C C . ALA A 1 78 ? -7.238 -6.260 -7.070 1.00 65.38 78 ALA A C 1
ATOM 583 O O . ALA A 1 78 ? -8.005 -6.101 -6.087 1.00 65.38 78 ALA A O 1
#

pLDDT: mean 72.39, std 18.39, range [42.09, 96.69]